Protein AF-A0A357EL10-F1 (afdb_monomer_lite)

Structure (mmCIF, N/CA/C/O backbone):
data_AF-A0A357EL10-F1
#
_entry.id   AF-A0A357EL10-F1
#
loop_
_atom_site.group_PDB
_atom_site.id
_atom_site.type_symbol
_atom_site.label_atom_id
_atom_site.label_alt_id
_atom_site.label_comp_id
_atom_site.label_asym_id
_atom_site.label_entity_id
_atom_site.label_seq_id
_atom_site.pdbx_PDB_ins_code
_atom_site.Cartn_x
_atom_site.Cartn_y
_atom_site.Cartn_z
_atom_site.occupancy
_atom_site.B_iso_or_equiv
_atom_site.auth_seq_id
_atom_site.auth_comp_id
_atom_site.auth_asym_id
_atom_site.auth_atom_id
_atom_site.pdbx_PDB_model_num
ATOM 1 N N . MET A 1 1 ? -11.894 1.913 0.538 1.00 64.88 1 MET A N 1
ATOM 2 C CA . MET A 1 1 ? -12.245 2.381 1.894 1.00 64.88 1 MET A CA 1
ATOM 3 C C . MET A 1 1 ? -12.791 1.191 2.653 1.00 64.88 1 MET A C 1
ATOM 5 O O . MET A 1 1 ? -13.574 0.453 2.069 1.00 64.88 1 MET A O 1
ATOM 9 N N . ASP A 1 2 ? -12.365 0.999 3.897 1.00 75.81 2 ASP A N 1
ATOM 10 C CA . ASP A 1 2 ? -12.980 0.041 4.817 1.00 75.81 2 ASP A CA 1
ATOM 11 C C . ASP A 1 2 ? -13.237 0.723 6.162 1.00 75.81 2 ASP A C 1
ATOM 13 O O . ASP A 1 2 ? -12.307 1.234 6.793 1.00 75.81 2 ASP A O 1
ATOM 17 N N . GLY A 1 3 ? -14.508 0.786 6.564 1.00 86.25 3 GLY A N 1
ATOM 18 C CA . GLY A 1 3 ? -14.947 1.546 7.734 1.00 86.25 3 GLY A CA 1
ATOM 19 C C . GLY A 1 3 ? -14.424 2.986 7.711 1.00 86.25 3 GLY A C 1
ATOM 20 O O . GLY A 1 3 ? -14.663 3.726 6.763 1.00 86.25 3 GLY A O 1
ATOM 21 N N . ASP A 1 4 ? -13.667 3.364 8.739 1.00 92.00 4 ASP A N 1
ATOM 22 C CA . ASP A 1 4 ? -13.076 4.696 8.904 1.00 92.00 4 ASP A CA 1
ATOM 23 C C . ASP A 1 4 ? -11.660 4.821 8.308 1.00 92.00 4 ASP A C 1
ATOM 25 O O . ASP A 1 4 ? -10.893 5.681 8.727 1.00 92.00 4 ASP A O 1
ATOM 29 N N . THR A 1 5 ? -11.257 3.957 7.369 1.00 93.25 5 THR A N 1
ATOM 30 C CA . THR A 1 5 ? -9.941 4.033 6.703 1.00 93.25 5 THR A CA 1
ATOM 31 C C . THR A 1 5 ? -10.080 4.125 5.184 1.00 93.25 5 THR A C 1
ATOM 33 O O . THR A 1 5 ? -10.790 3.333 4.558 1.00 93.25 5 THR A O 1
ATOM 36 N N . ILE A 1 6 ? -9.349 5.051 4.564 1.00 94.88 6 ILE A N 1
ATOM 37 C CA . ILE A 1 6 ? -9.218 5.160 3.107 1.00 94.88 6 ILE A CA 1
ATOM 38 C C . ILE A 1 6 ? -7.741 5.143 2.711 1.00 94.88 6 ILE A C 1
ATOM 40 O O . ILE A 1 6 ? -6.893 5.652 3.435 1.00 94.88 6 ILE A O 1
ATOM 44 N N . ALA A 1 7 ? -7.451 4.531 1.567 1.00 96.38 7 ALA A N 1
ATOM 45 C CA . ALA A 1 7 ? -6.151 4.571 0.918 1.00 96.38 7 ALA A CA 1
ATOM 46 C C . ALA A 1 7 ? -6.337 5.231 -0.451 1.00 96.38 7 ALA A C 1
ATOM 48 O O . ALA A 1 7 ? -7.278 4.880 -1.167 1.00 96.38 7 ALA A O 1
ATOM 49 N N . ILE A 1 8 ? -5.479 6.190 -0.777 1.00 96.62 8 ILE A N 1
ATOM 50 C CA . ILE A 1 8 ? -5.514 6.965 -2.019 1.00 96.62 8 ILE A CA 1
ATOM 51 C C . ILE A 1 8 ? -4.171 6.786 -2.714 1.00 96.62 8 ILE A C 1
ATOM 53 O O . ILE A 1 8 ? -3.129 6.970 -2.089 1.00 96.62 8 ILE A O 1
ATOM 57 N N . GLY A 1 9 ? -4.208 6.403 -3.987 1.00 94.19 9 GLY A N 1
ATOM 58 C CA . GLY A 1 9 ? -3.021 6.263 -4.819 1.00 94.19 9 GLY A CA 1
ATOM 59 C C . GLY A 1 9 ? -2.619 7.613 -5.395 1.00 94.19 9 GLY A C 1
ATOM 60 O O . GLY A 1 9 ? -3.476 8.395 -5.800 1.00 94.19 9 GLY A O 1
ATOM 61 N N . ALA A 1 10 ? -1.321 7.870 -5.420 1.00 93.50 10 ALA A N 1
ATOM 62 C CA . ALA A 1 10 ? -0.701 9.010 -6.071 1.00 93.50 10 ALA A CA 1
ATOM 63 C C . ALA A 1 10 ? 0.429 8.463 -6.941 1.00 93.50 10 ALA A C 1
ATOM 65 O O . ALA A 1 10 ? 1.585 8.455 -6.538 1.00 93.50 10 ALA A O 1
ATOM 66 N N . GLU A 1 11 ? 0.075 7.896 -8.090 1.00 89.56 11 GLU A N 1
ATOM 67 C CA . GLU A 1 11 ? 1.008 7.175 -8.966 1.00 89.56 11 GLU A CA 1
ATOM 68 C C . GLU A 1 11 ? 2.125 8.061 -9.544 1.00 89.56 11 GLU A C 1
ATOM 70 O O . GLU A 1 11 ? 3.233 7.575 -9.762 1.00 89.56 11 GLU A O 1
ATOM 75 N N . ASP A 1 12 ? 1.866 9.364 -9.664 1.00 88.56 12 ASP A N 1
ATOM 76 C CA . ASP A 1 12 ? 2.826 10.392 -10.084 1.00 88.56 12 ASP A CA 1
ATOM 77 C C . ASP A 1 12 ? 3.490 11.121 -8.905 1.00 88.56 12 ASP A C 1
ATOM 79 O O . ASP A 1 12 ? 3.907 12.269 -9.010 1.00 88.56 12 ASP A O 1
ATOM 83 N N . GLU A 1 13 ? 3.554 10.486 -7.734 1.00 90.81 13 GLU A N 1
ATOM 84 C CA . GLU A 1 13 ? 4.303 11.040 -6.608 1.00 90.81 13 GLU A CA 1
ATOM 85 C C . GLU A 1 13 ? 5.821 10.911 -6.850 1.00 90.81 13 GLU A C 1
ATOM 87 O O . GLU A 1 13 ? 6.329 9.835 -7.187 1.00 90.81 13 GLU A O 1
ATOM 92 N N . ASP A 1 14 ? 6.542 12.021 -6.653 1.00 89.19 14 ASP A N 1
ATOM 93 C CA . ASP A 1 14 ? 7.918 12.211 -7.136 1.00 89.19 14 ASP A CA 1
ATOM 94 C C . ASP A 1 14 ? 9.007 12.137 -6.047 1.00 89.19 14 ASP A C 1
ATOM 96 O O . ASP A 1 14 ? 10.194 12.397 -6.303 1.00 89.19 14 ASP A O 1
ATOM 100 N N . SER A 1 15 ? 8.648 11.831 -4.800 1.00 87.81 15 SER A N 1
ATOM 101 C CA . SER A 1 15 ? 9.605 11.697 -3.709 1.00 87.81 15 SER A CA 1
ATOM 102 C C . SER A 1 15 ? 10.490 10.473 -3.903 1.00 87.81 15 SER A C 1
ATOM 104 O O . SER A 1 15 ? 10.051 9.342 -4.149 1.00 87.81 15 SER A O 1
ATOM 106 N N . ALA A 1 16 ? 11.790 10.683 -3.694 1.00 86.19 16 ALA A N 1
ATOM 107 C CA . ALA A 1 16 ? 12.773 9.612 -3.695 1.00 86.19 16 ALA A CA 1
ATOM 108 C C . ALA A 1 16 ? 12.734 8.732 -2.432 1.00 86.19 16 ALA A C 1
ATOM 110 O O . ALA A 1 16 ? 13.500 7.764 -2.365 1.00 86.19 16 ALA A O 1
ATOM 111 N N . SER A 1 17 ? 11.888 9.041 -1.440 1.00 89.75 17 SER A N 1
ATOM 112 C CA . SER A 1 17 ? 11.788 8.237 -0.221 1.00 89.75 17 SER A CA 1
ATOM 113 C C . SER A 1 17 ? 11.345 6.796 -0.519 1.00 89.75 17 SER A C 1
ATOM 115 O O . SER A 1 17 ? 10.887 6.458 -1.611 1.00 89.75 17 SER A O 1
ATOM 117 N N . THR A 1 18 ? 11.552 5.901 0.441 1.00 89.44 18 THR A N 1
ATOM 118 C CA . THR A 1 18 ? 11.106 4.503 0.374 1.00 89.44 18 THR A CA 1
ATOM 119 C C . THR A 1 18 ? 10.528 4.111 1.725 1.00 89.44 18 THR A C 1
ATOM 121 O O . THR A 1 18 ? 10.805 4.761 2.736 1.00 89.44 18 THR A O 1
ATOM 124 N N . GLY A 1 19 ? 9.726 3.050 1.748 1.00 90.25 19 GLY A N 1
ATOM 125 C CA . GLY A 1 19 ? 9.081 2.593 2.974 1.00 90.25 19 GLY A CA 1
ATOM 126 C C . GLY A 1 19 ? 7.945 3.511 3.427 1.00 90.25 19 GLY A C 1
ATOM 127 O O . GLY A 1 19 ? 7.228 4.084 2.612 1.00 90.25 19 GLY A O 1
ATOM 128 N N . ILE A 1 20 ? 7.730 3.590 4.738 1.00 93.88 20 ILE A N 1
ATOM 129 C CA . ILE A 1 20 ? 6.525 4.180 5.333 1.00 93.88 20 ILE A CA 1
ATOM 130 C C . ILE A 1 20 ? 6.912 5.422 6.133 1.00 93.88 20 ILE A C 1
ATOM 132 O O . ILE A 1 20 ? 7.876 5.387 6.894 1.00 93.88 20 ILE A O 1
ATOM 136 N N . ASN A 1 21 ? 6.143 6.499 5.970 1.00 94.94 21 ASN A N 1
ATOM 137 C CA . ASN A 1 21 ? 6.324 7.800 6.618 1.00 94.94 21 ASN A CA 1
ATOM 138 C C . ASN A 1 21 ? 7.703 8.429 6.354 1.00 94.94 21 ASN A C 1
ATOM 140 O O . ASN A 1 21 ? 8.280 9.087 7.218 1.00 94.94 21 ASN A O 1
ATOM 144 N N . GLY A 1 22 ? 8.239 8.203 5.151 1.00 90.69 22 GLY A N 1
ATOM 145 C CA . GLY A 1 22 ? 9.400 8.929 4.645 1.00 90.69 22 GLY A CA 1
ATOM 146 C C . GLY A 1 22 ? 9.059 10.371 4.255 1.00 90.69 22 GLY A C 1
ATOM 147 O O . GLY A 1 22 ? 7.914 10.801 4.349 1.00 90.69 22 GLY A O 1
ATOM 148 N N . SER A 1 23 ? 10.062 11.114 3.780 1.00 90.75 23 SER A N 1
ATOM 149 C CA . SER A 1 23 ? 9.848 12.468 3.254 1.00 90.75 23 SER A CA 1
ATOM 150 C C . SER A 1 23 ? 8.867 12.455 2.076 1.00 90.75 23 SER A C 1
ATOM 152 O O . SER A 1 23 ? 9.042 11.673 1.138 1.00 90.75 23 SER A O 1
ATOM 154 N N . GLU A 1 24 ? 7.884 13.348 2.109 1.00 91.56 24 GLU A N 1
ATOM 155 C CA . GLU A 1 24 ? 6.886 13.579 1.049 1.00 91.56 24 GLU A CA 1
ATOM 156 C C . GLU A 1 24 ? 7.285 14.740 0.123 1.00 91.56 24 GLU A C 1
ATOM 158 O O . GLU A 1 24 ? 6.520 15.179 -0.728 1.00 91.56 24 GLU A O 1
ATOM 163 N N . ILE A 1 25 ? 8.492 15.282 0.306 1.00 85.25 25 ILE A N 1
ATOM 164 C CA . ILE A 1 25 ? 9.014 16.341 -0.553 1.00 85.25 25 ILE A CA 1
ATOM 165 C C . ILE A 1 25 ? 9.413 15.713 -1.888 1.00 85.25 25 ILE A C 1
ATOM 167 O O . ILE A 1 25 ? 10.255 14.813 -1.919 1.00 85.25 25 ILE A O 1
ATOM 171 N N . GLY A 1 26 ? 8.848 16.221 -2.985 1.00 75.25 26 GLY A N 1
ATOM 172 C CA . GLY A 1 26 ? 9.249 15.846 -4.337 1.00 75.25 26 GLY A CA 1
ATOM 173 C C . GLY A 1 26 ? 10.716 16.200 -4.570 1.00 75.25 26 GLY A C 1
ATOM 174 O O . GLY A 1 26 ? 11.083 17.372 -4.621 1.00 75.25 26 GLY A O 1
ATOM 175 N N . THR A 1 27 ? 11.570 15.185 -4.680 1.00 73.62 27 THR A N 1
ATOM 176 C CA . THR A 1 27 ? 13.021 15.348 -4.876 1.00 73.62 27 THR A CA 1
ATOM 177 C C . THR A 1 27 ? 13.474 14.969 -6.286 1.00 73.62 27 THR A C 1
ATOM 179 O O . THR A 1 27 ? 14.668 14.807 -6.526 1.00 73.62 27 THR A O 1
ATOM 182 N N . GLY A 1 28 ? 12.534 14.876 -7.234 1.00 66.56 28 GLY A N 1
ATOM 183 C CA . GLY A 1 28 ? 12.829 14.698 -8.657 1.00 66.56 28 GLY A CA 1
ATOM 184 C C . GLY A 1 28 ? 13.016 13.244 -9.083 1.00 66.56 28 GLY A C 1
ATOM 185 O O . GLY A 1 28 ? 13.799 12.974 -9.992 1.00 66.56 28 GLY A O 1
ATOM 186 N N . ALA A 1 29 ? 12.324 12.303 -8.437 1.00 69.69 29 ALA A N 1
ATOM 187 C CA . ALA A 1 29 ? 12.252 10.917 -8.881 1.00 69.69 29 ALA A CA 1
ATOM 188 C C . ALA A 1 29 ? 10.869 10.660 -9.509 1.00 69.69 29 ALA A C 1
ATOM 190 O O . ALA A 1 29 ? 9.985 10.175 -8.805 1.00 69.69 29 ALA A O 1
ATOM 191 N N . PRO A 1 30 ? 10.675 11.014 -10.795 1.00 74.56 30 PRO A N 1
ATOM 192 C CA . PRO A 1 30 ? 9.353 11.091 -11.404 1.00 74.56 30 PRO A CA 1
ATOM 193 C C . PRO A 1 30 ? 8.612 9.755 -11.369 1.00 74.56 30 PRO A C 1
ATOM 195 O O . PRO A 1 30 ? 9.223 8.703 -11.589 1.00 74.56 30 PRO A O 1
ATOM 198 N N . SER A 1 31 ? 7.305 9.821 -11.108 1.00 76.81 31 SER A N 1
ATOM 199 C CA . SER A 1 31 ? 6.380 8.676 -11.154 1.00 76.81 31 SER A CA 1
ATOM 200 C C . SER A 1 31 ? 6.819 7.498 -10.279 1.00 76.81 31 SER A C 1
ATOM 202 O O . SER A 1 31 ? 6.669 6.323 -10.630 1.00 76.81 31 SER A O 1
ATOM 204 N N . ARG A 1 32 ? 7.388 7.810 -9.109 1.00 86.25 32 ARG A N 1
ATOM 205 C CA . ARG A 1 32 ? 7.763 6.820 -8.092 1.00 86.25 32 ARG A CA 1
ATOM 206 C C . ARG A 1 32 ? 6.612 6.364 -7.218 1.00 86.25 32 ARG A C 1
ATOM 208 O O . ARG A 1 32 ? 6.832 5.478 -6.388 1.00 86.25 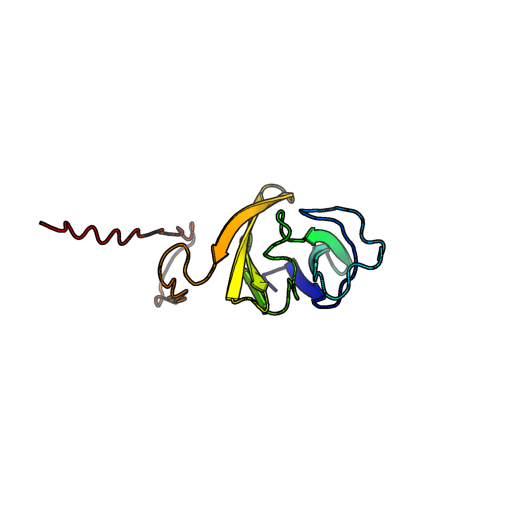32 ARG A O 1
ATOM 215 N N . GLY A 1 33 ? 5.454 6.990 -7.364 1.00 90.81 33 GLY A N 1
ATOM 216 C CA . GLY A 1 33 ? 4.199 6.560 -6.792 1.00 90.81 33 GLY A CA 1
ATOM 217 C C . GLY A 1 33 ? 4.146 6.539 -5.264 1.00 90.81 33 GLY A C 1
ATOM 218 O O . GLY A 1 33 ? 5.109 6.241 -4.555 1.00 90.81 33 GLY A O 1
ATOM 219 N N . ALA A 1 34 ? 2.983 6.809 -4.705 1.00 94.00 34 ALA A N 1
ATOM 220 C CA . ALA A 1 34 ? 2.754 6.668 -3.280 1.00 94.00 34 ALA A CA 1
ATOM 221 C C . ALA A 1 34 ? 1.319 6.263 -2.988 1.00 94.00 34 ALA A C 1
ATOM 223 O O . ALA A 1 34 ? 0.424 6.345 -3.830 1.00 94.00 34 ALA A O 1
ATOM 224 N N . VAL A 1 35 ? 1.097 5.837 -1.750 1.00 96.00 35 VAL A N 1
ATOM 225 C CA . VAL A 1 35 ? -0.237 5.653 -1.199 1.00 96.00 35 VAL A CA 1
ATOM 226 C C . VAL A 1 35 ? -0.362 6.437 0.089 1.00 96.00 35 VAL A C 1
ATOM 228 O O . VAL A 1 35 ? 0.400 6.242 1.033 1.00 96.00 35 VAL A O 1
ATOM 231 N N . TYR A 1 36 ? -1.375 7.285 0.148 1.00 96.38 36 TYR A N 1
ATOM 232 C CA . TYR A 1 36 ? -1.742 8.015 1.348 1.00 96.38 36 TYR A CA 1
ATOM 233 C C . TYR A 1 36 ? -2.868 7.272 2.051 1.00 96.38 36 TYR A C 1
ATOM 235 O O . TYR A 1 36 ? -3.913 6.997 1.458 1.00 96.38 36 TYR A O 1
ATOM 243 N N . VAL A 1 37 ? -2.667 6.937 3.320 1.00 96.19 37 VAL A N 1
ATOM 244 C CA . VAL A 1 3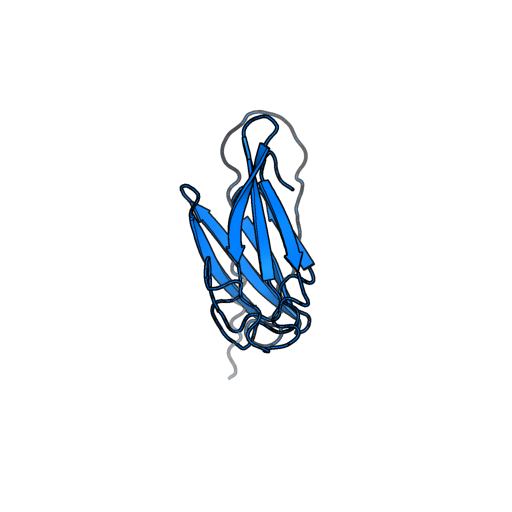7 ? -3.685 6.310 4.161 1.00 96.19 37 VAL A CA 1
ATOM 245 C C . VAL A 1 37 ? -4.240 7.356 5.108 1.00 96.19 37 VAL A C 1
ATOM 247 O O . VAL A 1 37 ? -3.487 7.957 5.870 1.00 96.19 37 VAL A O 1
ATOM 250 N N . PHE A 1 38 ? -5.558 7.530 5.108 1.00 95.31 38 PHE A N 1
ATOM 251 C CA . PHE A 1 38 ? -6.264 8.411 6.031 1.00 95.31 38 PHE A CA 1
ATOM 252 C C . PHE A 1 38 ? -7.189 7.608 6.937 1.00 95.31 38 PHE A C 1
ATOM 254 O O . PHE A 1 38 ? -7.804 6.624 6.514 1.00 95.31 38 PHE A O 1
ATOM 261 N N . THR A 1 39 ? -7.322 8.069 8.176 1.00 94.00 39 THR A N 1
ATOM 262 C CA . THR A 1 39 ? -8.297 7.560 9.142 1.00 94.00 39 THR A CA 1
ATOM 263 C C . THR A 1 39 ? -9.267 8.650 9.555 1.00 94.00 39 THR A C 1
ATOM 265 O O . THR A 1 39 ? -8.879 9.811 9.682 1.00 94.00 39 THR A O 1
ATOM 268 N N . ARG A 1 40 ? -10.526 8.277 9.782 1.00 94.62 40 ARG A N 1
ATOM 269 C CA . ARG A 1 40 ? -11.570 9.192 10.231 1.00 94.62 40 ARG A CA 1
ATOM 270 C C . ARG A 1 40 ? -11.788 9.083 11.737 1.00 94.62 40 ARG A C 1
ATOM 272 O O . ARG A 1 40 ? -11.930 7.987 12.268 1.00 94.62 40 ARG A O 1
ATOM 279 N N . SER A 1 41 ? -11.878 10.229 12.405 1.00 94.00 41 SER A N 1
ATOM 280 C CA . SER A 1 41 ? -12.380 10.352 13.776 1.00 94.00 41 SER A CA 1
ATOM 281 C C . SER A 1 41 ? -13.510 11.378 13.794 1.00 94.00 41 SER A C 1
ATOM 283 O O . SER A 1 41 ? -13.303 12.556 13.493 1.00 94.00 41 SER A O 1
ATOM 285 N N . GLY A 1 42 ? -14.735 10.921 14.069 1.00 93.25 42 GLY A N 1
ATOM 286 C CA . GLY A 1 42 ? -15.940 11.733 13.897 1.00 93.25 42 GLY A CA 1
ATOM 287 C C . GLY A 1 42 ? -16.110 12.177 12.441 1.00 93.25 42 GLY A C 1
ATOM 288 O O . GLY A 1 42 ? -16.275 11.345 11.551 1.00 93.25 42 GLY A O 1
ATOM 289 N N . ASN A 1 43 ? -16.038 13.488 12.200 1.00 93.12 43 ASN A N 1
ATOM 290 C CA . ASN A 1 43 ? -16.150 14.085 10.863 1.00 93.12 43 ASN A CA 1
ATOM 291 C C . ASN A 1 43 ? -14.797 14.499 10.261 1.00 93.12 43 ASN A C 1
ATOM 293 O O . ASN A 1 43 ? -14.765 15.063 9.169 1.00 93.12 43 ASN A O 1
ATOM 297 N N . THR A 1 44 ? -13.687 14.223 10.949 1.00 95.44 44 THR A N 1
ATOM 298 C CA . THR A 1 44 ? -12.353 14.666 10.537 1.00 95.44 44 THR A CA 1
ATOM 299 C C . THR A 1 44 ? -11.558 13.500 9.974 1.00 95.44 44 THR A C 1
ATOM 301 O O . THR A 1 44 ? -11.403 12.476 10.639 1.00 95.44 44 THR A O 1
ATOM 304 N N . TRP A 1 45 ? -11.024 13.671 8.766 1.00 96.00 45 TRP A N 1
ATOM 305 C CA . TRP A 1 45 ? -10.017 12.783 8.192 1.00 96.00 45 TRP A CA 1
ATOM 306 C C . TRP A 1 45 ? -8.623 13.314 8.509 1.00 96.00 45 TRP A C 1
ATOM 308 O O . TRP A 1 45 ? -8.343 14.490 8.290 1.00 96.00 45 TRP A O 1
ATOM 318 N N . SER A 1 46 ? -7.746 12.446 9.000 1.00 96.44 46 SER A N 1
ATOM 319 C CA . SER A 1 46 ? -6.330 12.744 9.202 1.00 96.44 46 SER A CA 1
ATOM 320 C C . SER A 1 46 ? -5.471 11.709 8.490 1.00 96.44 46 SER A C 1
ATOM 322 O O . SER A 1 46 ? -5.821 10.527 8.434 1.00 96.44 46 SER A O 1
ATOM 324 N N . GLN A 1 47 ? -4.349 12.153 7.921 1.00 96.31 47 GLN A N 1
ATOM 325 C CA . GLN A 1 47 ? -3.373 11.248 7.329 1.00 96.31 47 GLN A CA 1
ATOM 326 C C . GLN A 1 47 ? -2.773 10.385 8.439 1.00 96.31 47 GLN A C 1
ATOM 328 O O . GLN A 1 47 ? -2.193 10.887 9.398 1.00 96.31 47 GLN A O 1
ATOM 333 N N . GLN A 1 48 ? -2.953 9.077 8.312 1.00 95.25 48 GLN A N 1
ATOM 334 C CA . GLN A 1 48 ? -2.373 8.078 9.197 1.00 95.25 48 GLN A CA 1
ATOM 335 C C . GLN A 1 48 ? -0.989 7.654 8.711 1.00 95.25 48 GLN A C 1
ATOM 337 O O . GLN A 1 48 ? -0.104 7.415 9.530 1.00 95.25 48 GLN A O 1
ATOM 342 N N . ALA A 1 49 ? -0.821 7.493 7.397 1.00 96.38 49 ALA A N 1
ATOM 343 C CA . ALA A 1 49 ? 0.442 7.043 6.838 1.00 96.38 49 ALA A CA 1
ATOM 344 C C . ALA A 1 49 ? 0.665 7.527 5.411 1.00 96.38 49 ALA A C 1
ATOM 346 O O . ALA A 1 49 ? -0.273 7.671 4.627 1.00 96.38 49 ALA A O 1
ATOM 347 N N . TYR A 1 50 ? 1.939 7.692 5.089 1.00 96.00 50 TYR A N 1
ATOM 348 C CA . TYR A 1 50 ? 2.458 7.807 3.739 1.00 96.00 50 TYR A CA 1
ATOM 349 C C . TYR A 1 50 ? 3.208 6.519 3.402 1.00 96.00 50 TYR A C 1
ATOM 351 O O . TYR A 1 50 ? 4.105 6.112 4.137 1.00 96.00 50 TYR A O 1
ATOM 359 N N . VAL A 1 51 ? 2.812 5.827 2.342 1.00 94.88 51 VAL A N 1
ATOM 360 C CA . VAL A 1 51 ? 3.276 4.472 2.042 1.00 94.88 51 VAL A CA 1
ATOM 361 C C . VAL A 1 51 ? 3.932 4.446 0.670 1.00 94.88 51 VA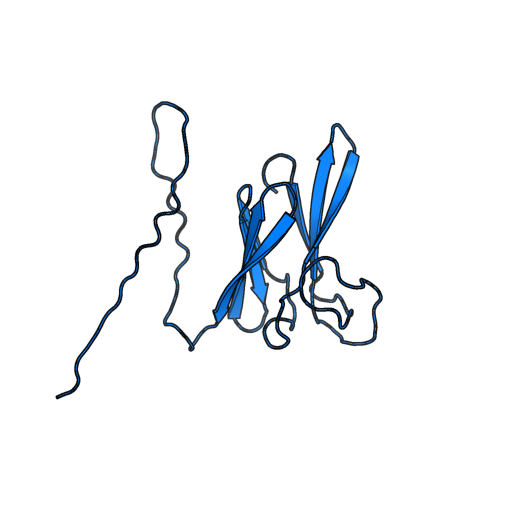L A C 1
ATOM 363 O O . VAL A 1 51 ? 3.299 4.749 -0.337 1.00 94.88 51 VAL A O 1
ATOM 366 N N . LYS A 1 52 ? 5.187 4.001 0.630 1.00 91.88 52 LYS A N 1
ATOM 367 C CA . LYS A 1 52 ? 5.912 3.610 -0.581 1.00 91.88 52 LYS A CA 1
ATOM 368 C C . LYS A 1 52 ? 6.438 2.187 -0.426 1.00 91.88 52 LYS A C 1
ATOM 370 O O . LYS A 1 52 ? 6.574 1.663 0.685 1.00 91.88 52 LYS A O 1
ATOM 375 N N . ALA A 1 53 ? 6.787 1.552 -1.540 1.00 87.38 53 ALA A N 1
ATOM 376 C CA . ALA A 1 53 ? 7.541 0.305 -1.495 1.00 87.38 53 ALA A CA 1
ATOM 377 C C . ALA A 1 53 ? 8.885 0.505 -0.763 1.00 87.38 53 ALA A C 1
ATOM 379 O O . ALA A 1 53 ? 9.558 1.525 -0.924 1.00 87.38 53 ALA A O 1
ATOM 380 N N . SER A 1 54 ? 9.294 -0.475 0.048 1.00 84.88 54 SER A N 1
ATOM 381 C CA . SER A 1 54 ? 10.597 -0.456 0.736 1.00 84.88 54 SER A CA 1
ATOM 382 C C . SER A 1 54 ? 11.786 -0.668 -0.204 1.00 84.88 54 SER A C 1
ATOM 384 O O . SER A 1 54 ? 12.917 -0.367 0.168 1.00 84.88 54 SER A O 1
ATOM 386 N N . ASN A 1 55 ? 11.558 -1.164 -1.424 1.00 74.88 55 ASN A N 1
ATOM 387 C CA . ASN A 1 55 ? 12.603 -1.375 -2.414 1.00 74.88 55 ASN A CA 1
ATOM 388 C C . ASN A 1 55 ? 12.319 -0.652 -3.736 1.00 74.88 55 ASN A C 1
ATOM 390 O O . ASN A 1 55 ? 11.186 -0.509 -4.192 1.00 74.88 55 ASN A O 1
ATOM 394 N N . SER A 1 56 ? 13.399 -0.227 -4.386 1.00 62.91 56 SER A N 1
ATOM 395 C CA . SER A 1 56 ? 13.387 0.628 -5.576 1.00 62.91 56 SER A CA 1
ATOM 396 C C . SER A 1 56 ? 12.911 -0.042 -6.861 1.00 62.91 56 SER A C 1
ATOM 398 O O . SER A 1 56 ? 12.912 0.605 -7.895 1.00 62.91 56 SER A O 1
ATOM 400 N N . ALA A 1 57 ? 12.552 -1.323 -6.836 1.00 62.06 57 ALA A N 1
ATOM 401 C CA . ALA A 1 57 ? 12.082 -2.028 -8.028 1.00 62.06 57 ALA A CA 1
ATOM 402 C C . ALA A 1 57 ? 10.566 -2.297 -8.005 1.00 62.06 57 ALA A C 1
ATOM 404 O O . ALA A 1 57 ? 10.063 -3.033 -8.842 1.00 62.06 57 ALA A O 1
ATOM 405 N N . ALA A 1 58 ? 9.849 -1.721 -7.035 1.00 61.00 58 ALA A N 1
ATOM 406 C CA . ALA A 1 58 ? 8.387 -1.670 -6.987 1.00 61.00 58 ALA A CA 1
ATOM 407 C C . ALA A 1 58 ? 7.885 -0.227 -6.773 1.00 61.00 58 ALA A C 1
ATOM 409 O O . ALA A 1 58 ? 6.852 -0.015 -6.150 1.00 61.00 58 ALA A O 1
ATOM 410 N N . ASN A 1 59 ? 8.660 0.763 -7.218 1.00 69.69 59 ASN A N 1
ATOM 411 C CA . ASN A 1 59 ? 8.327 2.182 -7.096 1.00 69.69 59 ASN A CA 1
ATOM 412 C C . ASN A 1 59 ? 7.710 2.760 -8.379 1.00 69.69 59 ASN A C 1
ATOM 414 O O . ASN A 1 59 ? 6.931 3.685 -8.272 1.00 69.69 59 ASN A O 1
ATOM 418 N N . SER A 1 60 ? 7.979 2.233 -9.575 1.00 82.12 60 SER A N 1
ATOM 419 C CA . SER A 1 60 ? 7.336 2.766 -10.789 1.00 82.12 60 SER A CA 1
ATOM 420 C C . SER A 1 60 ? 5.807 2.691 -10.665 1.00 82.12 60 SER A C 1
ATOM 422 O O . SER A 1 60 ? 5.259 1.621 -10.381 1.00 82.12 60 SER A O 1
ATOM 424 N N . SER A 1 61 ? 5.148 3.851 -10.745 1.00 86.12 61 SER A N 1
ATOM 425 C CA . SER A 1 61 ? 3.696 4.035 -10.596 1.00 86.12 61 SER A CA 1
ATOM 426 C C . SER A 1 61 ? 3.080 3.269 -9.415 1.00 86.12 61 SER A C 1
ATOM 428 O O . SER A 1 61 ? 1.986 2.702 -9.504 1.00 86.12 61 SER A O 1
ATOM 430 N N . PHE A 1 62 ? 3.792 3.203 -8.287 1.00 91.19 62 PHE A N 1
ATOM 431 C CA . PHE A 1 62 ? 3.272 2.588 -7.069 1.00 91.19 62 PHE A CA 1
ATOM 432 C C . PHE A 1 62 ? 1.975 3.282 -6.634 1.00 91.19 62 PHE A C 1
ATOM 434 O O . PHE A 1 62 ? 1.926 4.500 -6.494 1.00 91.19 62 PHE A O 1
AT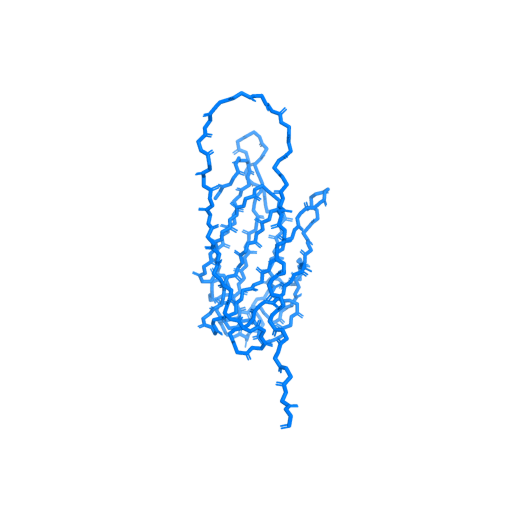OM 441 N N . GLY A 1 63 ? 0.916 2.507 -6.405 1.00 92.25 63 GLY A N 1
ATOM 442 C CA . GLY A 1 63 ? -0.396 3.073 -6.081 1.00 92.25 63 GLY A CA 1
ATOM 443 C C . GLY A 1 63 ? -1.374 3.145 -7.253 1.00 92.25 63 GLY A C 1
ATOM 444 O O . GLY A 1 63 ? -2.518 3.521 -7.014 1.00 92.25 63 GLY A O 1
ATOM 445 N N . VAL A 1 64 ? -0.984 2.704 -8.460 1.00 91.44 64 VAL A N 1
ATOM 446 C CA . VAL A 1 64 ? -1.869 2.617 -9.646 1.00 91.44 64 VAL A CA 1
ATOM 447 C C . VAL A 1 64 ? -3.109 1.744 -9.415 1.00 91.44 64 VAL A C 1
ATOM 449 O O . VAL A 1 64 ? -4.166 1.941 -10.009 1.00 91.44 64 VAL A O 1
ATOM 452 N N . SER A 1 65 ? -3.012 0.754 -8.523 1.00 91.44 65 SER A N 1
ATOM 453 C CA . SER A 1 65 ? -4.158 -0.047 -8.094 1.00 91.44 65 SER A CA 1
ATOM 454 C C . SER A 1 65 ? -4.096 -0.345 -6.604 1.00 91.44 65 SER A C 1
ATOM 456 O O . SER A 1 65 ? -3.023 -0.579 -6.043 1.00 91.44 65 SER A O 1
ATOM 458 N N . LEU A 1 66 ? -5.262 -0.332 -5.954 1.00 92.56 66 LEU A N 1
ATOM 459 C CA . LEU A 1 66 ? -5.388 -0.476 -4.508 1.00 92.56 66 LEU A CA 1
ATOM 460 C C . LEU A 1 66 ? -6.523 -1.419 -4.128 1.00 92.56 66 LEU A C 1
ATOM 462 O O . LEU A 1 66 ? -7.615 -1.370 -4.691 1.00 92.56 66 LEU A O 1
ATOM 466 N N . SER A 1 67 ? -6.283 -2.217 -3.091 1.00 94.00 67 SER A N 1
ATOM 467 C CA . SER A 1 67 ? -7.324 -2.941 -2.363 1.00 94.00 67 SER A CA 1
ATOM 468 C C . SER A 1 67 ? -7.069 -2.818 -0.869 1.00 94.00 67 SER A C 1
ATOM 470 O O . SER A 1 67 ? -5.972 -3.107 -0.403 1.00 94.00 67 SER A O 1
ATOM 472 N N . LEU A 1 68 ? -8.087 -2.425 -0.108 1.00 91.38 68 LEU A N 1
ATOM 473 C CA . LEU A 1 68 ? -8.005 -2.233 1.339 1.00 91.38 68 LEU A CA 1
ATOM 474 C C . LEU A 1 68 ? -9.094 -3.062 2.025 1.00 91.38 68 LEU A C 1
ATOM 476 O O . LEU A 1 68 ? -10.270 -2.888 1.714 1.00 91.38 68 LEU A O 1
ATOM 480 N N . ASP A 1 69 ? -8.695 -3.916 2.966 1.00 90.25 69 ASP A N 1
ATOM 481 C CA . ASP A 1 69 ? -9.580 -4.694 3.842 1.00 90.25 69 ASP A CA 1
ATOM 482 C C . ASP A 1 69 ? -9.066 -4.603 5.279 1.00 90.25 69 ASP A C 1
ATOM 484 O O . ASP A 1 69 ? -8.060 -5.212 5.635 1.00 90.25 69 ASP A O 1
ATOM 488 N N . SER A 1 70 ? -9.741 -3.805 6.101 1.00 87.50 70 SER A N 1
ATOM 489 C CA . SER A 1 70 ? -9.474 -3.519 7.514 1.00 87.50 70 SER A CA 1
ATOM 490 C C . SER A 1 70 ? -8.037 -3.119 7.820 1.00 87.50 70 SER A C 1
ATOM 492 O O . SER A 1 70 ? -7.720 -1.938 7.954 1.00 87.50 70 SER A O 1
ATOM 494 N N . ASN A 1 71 ? -7.164 -4.110 7.958 1.00 90.81 71 ASN A N 1
ATOM 495 C CA . ASN A 1 71 ? -5.763 -3.944 8.305 1.00 90.81 71 ASN A CA 1
ATOM 496 C C . ASN A 1 71 ? -4.829 -4.422 7.200 1.00 90.81 71 ASN A C 1
ATOM 498 O O . ASN A 1 71 ? -3.636 -4.484 7.440 1.00 90.81 71 ASN A O 1
ATOM 502 N N . THR A 1 72 ? -5.330 -4.774 6.023 1.00 93.06 72 THR A N 1
ATOM 503 C CA . THR A 1 72 ? -4.519 -5.237 4.902 1.00 93.06 72 THR A CA 1
ATOM 504 C C . THR A 1 72 ? -4.721 -4.309 3.718 1.00 93.06 72 THR A C 1
ATOM 506 O O . THR A 1 72 ? -5.843 -4.103 3.261 1.00 93.06 72 THR A O 1
ATOM 509 N N . LEU A 1 73 ? -3.621 -3.761 3.219 1.00 93.75 73 LEU A N 1
ATOM 510 C CA . LEU A 1 73 ? -3.572 -2.924 2.031 1.00 93.75 73 LEU A CA 1
ATOM 511 C C . LEU A 1 73 ? -2.715 -3.637 0.984 1.00 93.75 73 LEU A C 1
ATOM 513 O O . LEU A 1 73 ? -1.537 -3.894 1.215 1.00 93.75 73 LEU A O 1
ATOM 517 N N . ALA A 1 74 ? -3.308 -3.959 -0.158 1.00 93.94 74 ALA A N 1
ATOM 518 C CA . ALA A 1 74 ? -2.589 -4.400 -1.341 1.00 93.94 74 ALA A CA 1
ATOM 519 C C . ALA A 1 74 ? -2.405 -3.209 -2.281 1.00 93.94 74 ALA A C 1
ATOM 521 O O . ALA A 1 74 ? -3.369 -2.493 -2.567 1.00 93.94 74 ALA A O 1
ATOM 522 N N . VAL A 1 75 ? -1.179 -3.016 -2.756 1.00 92.75 75 VAL A N 1
ATOM 523 C CA . VAL A 1 75 ? -0.809 -1.925 -3.658 1.00 92.75 75 VAL A CA 1
ATOM 524 C C . VAL A 1 75 ? -0.118 -2.491 -4.881 1.00 92.75 75 VAL A C 1
ATOM 526 O O . VAL A 1 75 ? 0.898 -3.174 -4.748 1.00 92.75 75 VAL A O 1
ATOM 529 N N . GLY A 1 76 ? -0.667 -2.215 -6.057 1.00 90.38 76 GLY A N 1
ATOM 530 C CA . GLY A 1 76 ? -0.061 -2.583 -7.326 1.00 90.38 76 GLY A CA 1
ATOM 531 C C . GLY A 1 76 ? 0.912 -1.532 -7.853 1.00 90.38 76 GLY A C 1
ATOM 532 O O . GLY A 1 76 ? 0.874 -0.362 -7.460 1.00 90.38 76 GLY A O 1
ATOM 533 N N . THR A 1 77 ? 1.752 -1.982 -8.775 1.00 87.31 77 THR A N 1
ATOM 534 C CA . THR A 1 77 ? 2.614 -1.165 -9.635 1.00 87.31 77 THR A CA 1
ATOM 535 C C . THR A 1 77 ? 2.277 -1.437 -11.101 1.00 87.31 77 THR A C 1
ATOM 537 O O . THR A 1 77 ? 1.657 -2.454 -11.426 1.00 87.31 77 THR A O 1
ATOM 540 N N . ASP A 1 78 ? 2.720 -0.560 -11.997 1.00 81.75 78 ASP A N 1
ATOM 541 C CA . ASP A 1 78 ? 2.652 -0.746 -13.458 1.00 81.75 78 ASP A CA 1
ATOM 542 C C . ASP A 1 78 ? 3.398 -2.006 -13.953 1.00 81.75 78 ASP A C 1
ATOM 544 O O . ASP A 1 78 ? 3.013 -2.663 -14.916 1.00 81.75 78 ASP A O 1
ATOM 548 N N . SER A 1 79 ? 4.447 -2.382 -13.231 1.00 75.69 79 SER A N 1
ATOM 549 C CA . SER A 1 79 ? 5.404 -3.459 -13.485 1.00 75.69 79 SER A CA 1
ATOM 550 C C . SER A 1 79 ? 4.914 -4.831 -13.005 1.00 75.69 79 SER A C 1
ATOM 552 O O . SER A 1 79 ? 5.719 -5.722 -12.727 1.00 75.69 79 SER A O 1
ATOM 554 N N . ALA A 1 80 ? 3.595 -4.995 -12.861 1.00 73.19 80 ALA A N 1
ATOM 555 C CA . ALA A 1 80 ? 2.935 -6.214 -12.387 1.00 73.19 80 ALA A CA 1
ATOM 556 C C . ALA A 1 80 ? 3.454 -6.720 -11.023 1.00 73.19 80 ALA A C 1
ATOM 558 O O . ALA A 1 80 ? 3.431 -7.920 -10.725 1.00 73.19 80 ALA A O 1
ATOM 559 N N . SER A 1 81 ? 3.929 -5.805 -10.172 1.00 84.12 81 SER A N 1
ATOM 560 C CA . SER A 1 81 ? 4.263 -6.116 -8.784 1.00 84.12 81 SER A CA 1
ATOM 561 C C . SER A 1 81 ? 3.107 -5.741 -7.858 1.00 84.12 81 SER A C 1
ATOM 563 O O . SER A 1 81 ? 2.321 -4.839 -8.137 1.00 84.12 81 SER A O 1
ATOM 565 N N . THR A 1 82 ? 2.975 -6.445 -6.737 1.00 87.81 82 THR A N 1
ATOM 566 C CA . THR A 1 82 ? 1.996 -6.135 -5.689 1.00 87.81 82 THR A CA 1
ATOM 567 C C . THR A 1 82 ? 2.668 -6.178 -4.328 1.00 87.81 82 THR A C 1
ATOM 569 O O . THR A 1 82 ? 3.212 -7.205 -3.925 1.00 87.81 82 THR A O 1
ATOM 572 N N . CYS A 1 83 ? 2.606 -5.079 -3.592 1.00 88.94 83 CYS A N 1
ATOM 573 C CA . CYS A 1 83 ? 3.040 -5.010 -2.204 1.00 88.94 83 CYS A CA 1
ATOM 574 C C . CYS A 1 83 ? 1.845 -5.240 -1.280 1.00 88.94 83 CYS A C 1
ATOM 576 O O . CYS A 1 83 ? 0.782 -4.656 -1.485 1.00 88.94 83 CYS A O 1
ATOM 578 N N . ILE A 1 84 ? 2.029 -6.061 -0.247 1.00 91.56 84 ILE A N 1
ATOM 579 C CA . ILE A 1 84 ? 1.045 -6.239 0.822 1.00 91.56 84 ILE A CA 1
ATOM 580 C C . ILE A 1 84 ? 1.561 -5.545 2.071 1.00 91.56 84 ILE A C 1
ATOM 582 O O . ILE A 1 84 ? 2.683 -5.798 2.513 1.00 91.56 84 ILE A O 1
ATOM 586 N N . PHE A 1 85 ? 0.718 -4.700 2.646 1.00 93.06 85 PHE A N 1
ATOM 587 C CA . PHE A 1 85 ? 0.957 -4.014 3.900 1.00 93.06 85 PHE A CA 1
ATOM 588 C C . PHE A 1 85 ? -0.071 -4.454 4.925 1.00 93.06 85 PHE A C 1
ATOM 590 O O . PHE A 1 85 ? -1.252 -4.602 4.599 1.00 93.06 85 PHE A O 1
ATOM 597 N N . THR A 1 86 ? 0.371 -4.614 6.167 1.00 94.25 86 THR A N 1
ATOM 598 C CA . THR A 1 86 ? -0.509 -4.884 7.299 1.00 94.25 86 THR A CA 1
ATOM 599 C C . THR A 1 86 ? -0.426 -3.809 8.368 1.00 94.25 86 THR A C 1
ATOM 601 O O . THR A 1 86 ? 0.628 -3.222 8.599 1.00 94.25 86 THR A O 1
ATOM 604 N N . ARG A 1 87 ? -1.572 -3.519 8.994 1.00 94.19 87 ARG A N 1
ATOM 605 C CA . ARG A 1 87 ? -1.728 -2.527 10.057 1.00 94.19 87 ARG A CA 1
ATOM 606 C C . ARG A 1 87 ? -1.923 -3.203 11.406 1.00 94.19 87 ARG A C 1
ATOM 608 O O . ARG A 1 87 ? -2.867 -3.970 11.590 1.00 94.19 87 ARG A O 1
ATOM 615 N N . SER A 1 88 ? -1.096 -2.841 12.380 1.00 92.88 88 SER A N 1
ATOM 616 C CA . SER A 1 88 ? -1.251 -3.245 13.779 1.00 92.88 88 SER A CA 1
ATOM 617 C C . SER A 1 88 ? -1.011 -2.051 14.695 1.00 92.88 88 SER A C 1
ATOM 619 O O . SER A 1 88 ? -0.014 -1.352 14.555 1.00 92.88 88 SER A O 1
ATOM 621 N N . GLY A 1 89 ? -1.950 -1.766 15.603 1.00 87.44 89 GLY A N 1
ATOM 622 C CA . GLY A 1 89 ? -1.830 -0.624 16.522 1.00 87.44 89 GLY A CA 1
ATOM 623 C C . GLY A 1 89 ? -1.677 0.737 15.825 1.00 87.44 89 GLY A C 1
ATOM 624 O O . GLY A 1 89 ? -1.039 1.629 16.367 1.00 87.44 89 GLY A O 1
ATOM 625 N N . GLY A 1 90 ? -2.211 0.887 14.606 1.00 85.81 90 GLY A N 1
ATOM 626 C CA . GLY A 1 90 ? -2.066 2.100 13.790 1.00 85.81 90 GLY A CA 1
ATOM 627 C C . GLY A 1 90 ? -0.771 2.185 12.974 1.00 85.81 90 GLY A C 1
ATOM 628 O O . GLY A 1 90 ? -0.656 3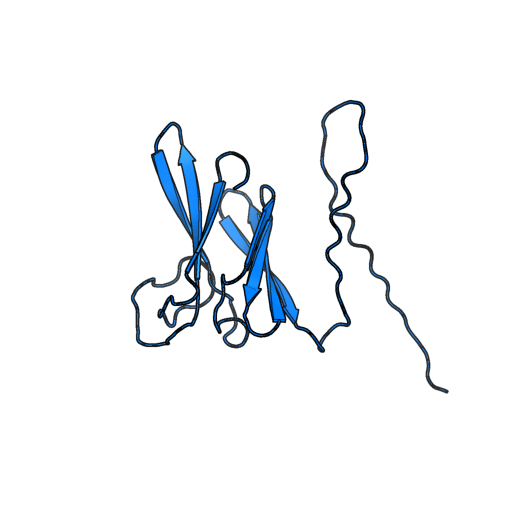.067 12.129 1.00 85.81 90 GLY A O 1
ATOM 629 N N . LEU A 1 91 ? 0.163 1.252 13.168 1.00 91.00 91 LEU A N 1
ATOM 630 C CA . LEU A 1 91 ? 1.407 1.170 12.411 1.00 91.00 91 LEU A CA 1
ATOM 631 C C . LEU A 1 91 ? 1.219 0.273 11.194 1.00 91.00 91 LEU A C 1
ATOM 633 O O . LEU A 1 91 ? 0.770 -0.865 11.329 1.00 91.00 91 LEU A O 1
ATOM 637 N N . TRP A 1 92 ? 1.577 0.784 10.020 1.00 94.56 92 TRP A N 1
ATOM 638 C CA . TRP A 1 92 ? 1.644 0.004 8.791 1.00 94.56 92 TRP A CA 1
ATOM 639 C C . TRP A 1 92 ? 3.036 -0.606 8.636 1.00 94.56 92 TRP A C 1
ATOM 641 O O . TRP A 1 92 ? 4.039 0.051 8.904 1.00 94.56 92 TRP A O 1
ATOM 651 N N . THR A 1 93 ? 3.099 -1.846 8.165 1.00 93.12 93 THR A N 1
ATOM 652 C CA . THR A 1 93 ? 4.345 -2.535 7.813 1.00 93.12 93 THR A CA 1
ATOM 653 C C . THR A 1 93 ? 4.191 -3.224 6.471 1.00 93.12 93 THR A C 1
ATOM 655 O O . THR A 1 93 ? 3.146 -3.817 6.208 1.00 93.12 93 THR A O 1
ATOM 658 N N . GLN A 1 94 ? 5.224 -3.190 5.629 1.00 91.06 94 GLN A N 1
ATOM 659 C CA . GLN A 1 94 ? 5.241 -4.012 4.423 1.00 91.06 94 GLN A CA 1
ATOM 660 C C . GLN A 1 94 ? 5.488 -5.470 4.819 1.00 91.06 94 GLN A C 1
ATOM 662 O O . GLN A 1 94 ? 6.548 -5.801 5.341 1.00 91.06 94 GLN A O 1
ATOM 667 N N . GLU A 1 95 ? 4.509 -6.334 4.573 1.00 86.44 95 GLU A N 1
ATOM 668 C CA . GLU A 1 95 ? 4.581 -7.761 4.892 1.00 86.44 95 GLU A CA 1
ATOM 669 C C . GLU A 1 95 ? 5.127 -8.575 3.718 1.00 86.44 95 GLU A C 1
ATOM 671 O O . GLU A 1 95 ? 5.867 -9.536 3.917 1.00 86.44 95 GLU A O 1
ATOM 676 N N . ALA A 1 96 ? 4.787 -8.190 2.485 1.00 81.31 96 ALA A N 1
ATOM 677 C CA . ALA A 1 96 ? 5.220 -8.919 1.301 1.00 81.31 96 ALA A CA 1
ATOM 678 C C . ALA A 1 96 ? 5.377 -8.029 0.063 1.00 81.31 96 ALA A C 1
ATOM 680 O O . ALA A 1 96 ? 4.797 -6.946 -0.049 1.00 81.31 96 ALA A O 1
ATOM 681 N N . LEU A 1 97 ? 6.151 -8.541 -0.892 1.00 81.12 97 LEU A N 1
ATOM 682 C CA . LEU A 1 97 ? 6.268 -8.053 -2.259 1.00 81.12 97 LEU A CA 1
ATOM 683 C C . LEU A 1 97 ? 6.127 -9.251 -3.200 1.00 81.12 97 LEU A C 1
ATOM 685 O O . LEU A 1 97 ? 6.905 -10.200 -3.127 1.00 81.12 97 LEU A O 1
ATOM 689 N N . TYR A 1 98 ? 5.164 -9.176 -4.104 1.00 77.25 98 TYR A N 1
ATOM 690 C CA . TYR A 1 98 ? 4.938 -10.150 -5.160 1.00 77.25 98 TYR A CA 1
ATOM 691 C C . TYR A 1 98 ? 5.335 -9.534 -6.495 1.00 77.25 98 TYR A C 1
ATOM 693 O O . TYR A 1 98 ? 5.012 -8.379 -6.751 1.00 77.25 98 TYR A O 1
ATOM 701 N N . ARG A 1 99 ? 6.028 -10.299 -7.342 1.00 70.31 99 ARG A N 1
ATOM 702 C CA . ARG A 1 99 ? 6.373 -9.912 -8.715 1.00 70.31 99 ARG A CA 1
ATOM 703 C C . ARG A 1 99 ? 6.016 -11.033 -9.669 1.00 70.31 99 ARG A C 1
ATOM 705 O O . ARG A 1 99 ? 6.270 -12.204 -9.359 1.00 70.31 99 ARG A O 1
ATOM 712 N N . GLU A 1 100 ? 5.477 -10.678 -10.827 1.00 60.00 100 GLU A N 1
ATOM 713 C CA . GLU A 1 100 ? 5.306 -11.627 -11.919 1.00 60.00 100 GLU A CA 1
ATOM 714 C C . GLU A 1 100 ? 6.672 -12.231 -12.312 1.00 60.00 100 GLU A C 1
ATOM 716 O O . GLU A 1 100 ? 7.687 -11.540 -12.385 1.00 60.00 100 GLU A O 1
ATOM 721 N N . GLY A 1 101 ? 6.729 -13.558 -12.463 1.00 59.94 101 GLY A N 1
ATOM 722 C CA . GLY A 1 101 ? 7.936 -14.283 -12.887 1.00 59.94 101 GLY A CA 1
ATOM 723 C C . GLY A 1 101 ? 8.919 -14.732 -11.793 1.00 59.94 101 GLY A C 1
ATOM 724 O O . GLY A 1 101 ? 9.741 -15.597 -12.074 1.00 59.94 101 GLY A O 1
ATOM 725 N N . GLN A 1 102 ? 8.831 -14.245 -10.548 1.00 55.25 102 GLN A N 1
ATOM 726 C CA . GLN A 1 102 ? 9.761 -14.666 -9.475 1.00 55.25 102 GLN A CA 1
ATOM 727 C C . GLN A 1 102 ? 9.197 -15.776 -8.560 1.00 55.25 102 GLN A C 1
ATOM 729 O O . GLN A 1 102 ? 9.980 -16.479 -7.927 1.00 55.25 102 GLN A O 1
ATOM 734 N N . TYR A 1 103 ? 7.869 -15.998 -8.518 1.00 46.97 103 TYR A N 1
ATOM 735 C CA . TYR A 1 103 ? 7.245 -16.965 -7.583 1.00 46.97 103 TYR A CA 1
ATOM 736 C C . TYR A 1 103 ? 6.012 -17.739 -8.105 1.00 46.97 103 TYR A C 1
ATOM 738 O O . TYR A 1 103 ? 5.257 -18.300 -7.309 1.00 46.97 103 TYR A O 1
ATOM 746 N N . GLY A 1 104 ? 5.801 -17.819 -9.423 1.00 44.47 104 GLY A N 1
ATOM 747 C CA . GLY A 1 104 ? 4.584 -18.406 -10.004 1.00 44.47 104 GLY A CA 1
ATOM 748 C C . GLY A 1 104 ? 3.363 -17.480 -9.887 1.00 44.47 104 GLY A C 1
ATOM 749 O O . GLY A 1 104 ? 3.337 -16.542 -9.094 1.00 44.47 104 GLY A O 1
ATOM 750 N N . THR A 1 105 ? 2.359 -17.699 -10.736 1.00 41.19 105 THR A N 1
ATOM 751 C CA . THR A 1 105 ? 1.163 -16.848 -10.845 1.00 41.19 105 THR A CA 1
ATOM 752 C C . THR A 1 105 ? 0.297 -16.926 -9.586 1.00 41.19 105 THR A C 1
ATOM 754 O O . THR A 1 105 ? -0.270 -17.982 -9.290 1.00 41.19 105 THR A O 1
ATOM 757 N N . TRP A 1 106 ? 0.135 -15.809 -8.876 1.00 44.59 106 TRP A N 1
ATOM 758 C CA . TRP A 1 106 ? -0.821 -15.682 -7.775 1.00 44.59 106 TRP A CA 1
ATOM 759 C C . TRP A 1 106 ? -2.140 -15.127 -8.303 1.00 44.59 106 TRP A C 1
ATOM 761 O O . TRP A 1 106 ? -2.192 -14.025 -8.840 1.00 44.59 106 TRP A O 1
ATOM 771 N N . ARG A 1 107 ? -3.227 -15.886 -8.139 1.00 38.66 107 ARG A N 1
ATOM 772 C CA . ARG A 1 107 ? -4.584 -15.404 -8.413 1.00 38.66 107 ARG A CA 1
ATOM 773 C C . ARG A 1 107 ? -5.229 -15.020 -7.085 1.00 38.66 107 ARG A C 1
ATOM 775 O O . ARG A 1 107 ? -5.576 -15.899 -6.297 1.00 38.66 107 ARG A O 1
ATOM 782 N N . PHE A 1 108 ? -5.393 -13.725 -6.831 1.00 41.62 108 PHE A N 1
ATOM 783 C CA . PHE A 1 108 ? -6.188 -13.245 -5.701 1.00 41.62 108 PHE A CA 1
ATOM 784 C C . PHE A 1 108 ? -7.673 -13.440 -6.039 1.00 41.62 108 PHE A C 1
ATOM 786 O O . PHE A 1 108 ? -8.256 -12.669 -6.795 1.00 41.62 108 PHE A O 1
ATOM 793 N N . ILE A 1 109 ? -8.280 -14.520 -5.538 1.00 35.12 109 ILE A N 1
ATOM 794 C CA . ILE A 1 109 ? -9.726 -14.751 -5.653 1.00 35.12 109 ILE A CA 1
ATOM 795 C C . ILE A 1 109 ? -10.357 -14.443 -4.296 1.00 35.12 109 ILE A C 1
ATOM 797 O O . ILE A 1 109 ? -10.177 -15.192 -3.335 1.00 35.12 109 ILE A O 1
ATOM 801 N N . TRP A 1 110 ? -11.129 -13.360 -4.225 1.00 34.50 110 TRP A N 1
ATOM 802 C CA . TRP A 1 110 ? -12.033 -13.115 -3.106 1.00 34.50 110 TRP A CA 1
ATOM 803 C C . TRP A 1 110 ? -13.146 -14.168 -3.131 1.00 34.50 110 TRP A C 1
ATOM 805 O O . TRP A 1 110 ? -13.942 -14.213 -4.065 1.00 34.50 110 TRP A O 1
ATOM 815 N N . HIS A 1 111 ? -13.234 -15.016 -2.106 1.00 34.38 111 HIS A N 1
ATOM 816 C CA . HIS A 1 111 ? -14.443 -15.804 -1.875 1.00 34.38 111 HIS A CA 1
ATOM 817 C C . HIS A 1 111 ? -15.330 -15.075 -0.864 1.00 34.38 111 HIS A C 1
ATOM 819 O O . HIS A 1 111 ? -15.044 -15.090 0.332 1.00 34.38 111 HIS A O 1
ATOM 825 N N . GLN A 1 112 ? -16.451 -14.511 -1.318 1.00 38.25 112 GLN A N 1
ATOM 826 C CA . GLN A 1 112 ? -17.612 -14.363 -0.442 1.00 38.25 112 GLN A CA 1
ATOM 827 C C . GLN A 1 112 ? -18.259 -15.748 -0.327 1.00 38.25 112 GLN A C 1
ATOM 829 O O . GLN A 1 112 ? -18.815 -16.258 -1.297 1.00 38.25 112 GLN A O 1
ATOM 834 N N . ARG A 1 113 ? -18.140 -16.411 0.827 1.00 36.50 113 ARG A N 1
ATOM 835 C CA . ARG A 1 113 ? -18.971 -17.588 1.120 1.00 36.50 113 ARG A CA 1
ATOM 836 C C . ARG A 1 113 ? -20.225 -17.123 1.854 1.00 36.50 113 ARG A C 1
ATOM 838 O O . ARG A 1 113 ? -20.119 -16.388 2.832 1.00 36.50 113 ARG A O 1
ATOM 845 N N . GLY A 1 114 ? -21.382 -17.536 1.334 1.00 34.84 114 GLY A N 1
ATOM 846 C CA . GLY A 1 114 ? -22.713 -17.212 1.847 1.00 34.84 114 GLY A CA 1
ATOM 847 C C . GLY A 1 114 ? -22.916 -17.551 3.331 1.00 34.84 114 GLY A C 1
ATOM 848 O O . GLY A 1 114 ? -22.326 -18.491 3.858 1.00 34.84 114 GLY A O 1
ATOM 849 N N . ALA A 1 115 ? -23.747 -16.728 3.973 1.00 30.86 115 ALA A N 1
ATOM 850 C CA . ALA A 1 115 ? -24.184 -16.725 5.380 1.00 30.86 115 ALA A CA 1
ATOM 851 C C . ALA A 1 115 ? -25.067 -17.964 5.747 1.00 30.86 115 ALA A C 1
ATOM 853 O O . ALA A 1 115 ? -25.507 -18.621 4.803 1.00 30.86 115 ALA A O 1
ATOM 854 N N . PRO A 1 116 ? -25.404 -18.291 7.034 1.00 46.03 116 PRO A N 1
ATOM 855 C CA . PRO A 1 116 ? -25.536 -17.360 8.167 1.00 46.03 116 PRO A CA 1
ATOM 856 C C . PRO A 1 116 ? -25.041 -17.798 9.576 1.00 46.03 116 PRO A C 1
ATOM 858 O O . PRO A 1 116 ? -25.037 -18.963 9.953 1.00 46.03 116 PRO A O 1
ATOM 861 N N . TRP A 1 117 ? -24.758 -16.758 10.374 1.00 23.84 117 TRP A N 1
ATOM 862 C CA . TRP A 1 117 ? -24.626 -16.651 11.841 1.00 23.84 117 TRP A CA 1
ATOM 863 C C . TRP A 1 117 ? -23.247 -16.662 12.537 1.00 23.84 117 TRP A C 1
ATOM 865 O O . TRP A 1 117 ? -22.526 -17.649 12.606 1.00 23.84 117 TRP A O 1
ATOM 875 N N . ARG A 1 118 ? -23.075 -15.515 13.220 1.00 23.92 118 ARG A N 1
ATOM 876 C CA . ARG A 1 118 ? -22.277 -15.122 14.393 1.00 23.92 118 ARG A CA 1
ATOM 877 C C . ARG A 1 118 ? -20.790 -14.801 14.207 1.00 23.92 118 ARG A C 1
ATOM 879 O O . ARG A 1 118 ? -19.966 -15.597 13.781 1.00 23.92 118 ARG A O 1
ATOM 886 N N . HIS A 1 119 ? -20.492 -13.555 14.581 1.00 30.09 119 HIS A N 1
ATOM 887 C CA . HIS A 1 119 ? -19.187 -12.915 14.630 1.00 30.09 119 HIS A CA 1
ATOM 888 C C . HIS A 1 119 ? -18.127 -13.811 15.268 1.00 30.09 119 HIS A C 1
ATOM 890 O O . HIS A 1 119 ? -18.322 -14.266 16.391 1.00 30.09 119 HIS A O 1
ATOM 896 N N . SER A 1 120 ? -16.983 -13.966 14.594 1.00 34.03 120 SER A N 1
ATOM 897 C CA . SER A 1 120 ? -15.647 -13.890 15.204 1.00 34.03 120 SER A CA 1
ATOM 898 C C . SER A 1 120 ? -14.584 -14.426 14.239 1.00 34.03 120 SER A C 1
ATOM 900 O O . SER A 1 120 ? -14.483 -15.627 14.006 1.00 34.03 120 SER A O 1
ATOM 902 N N . ARG A 1 121 ? -13.741 -13.495 13.770 1.00 36.97 121 ARG A N 1
ATOM 903 C CA . ARG A 1 121 ? -12.399 -13.688 13.189 1.00 36.97 121 ARG A CA 1
ATOM 904 C C . ARG A 1 121 ? -12.355 -14.383 11.822 1.00 36.97 121 ARG A C 1
ATOM 906 O O . ARG A 1 121 ? -12.245 -15.601 11.705 1.00 36.97 121 ARG A O 1
ATOM 913 N N . ARG A 1 122 ? -12.332 -13.554 10.771 1.00 36.38 122 ARG A N 1
ATOM 914 C CA . ARG A 1 122 ? -11.913 -13.950 9.420 1.00 36.38 122 ARG A CA 1
ATOM 915 C C . ARG A 1 122 ? -10.457 -14.429 9.494 1.00 36.38 122 ARG A C 1
ATOM 917 O O . ARG A 1 122 ? -9.554 -13.633 9.724 1.00 36.38 122 ARG A O 1
ATOM 924 N N . ARG A 1 123 ? -10.227 -15.741 9.365 1.00 31.98 123 ARG A N 1
ATOM 925 C CA . ARG A 1 123 ? -8.883 -16.292 9.144 1.00 31.98 123 ARG A CA 1
ATOM 926 C C . ARG A 1 123 ? -8.500 -16.049 7.691 1.00 31.98 123 ARG A C 1
ATOM 928 O O . ARG A 1 123 ? -9.174 -16.548 6.793 1.00 31.98 123 ARG A O 1
ATOM 935 N N . CYS A 1 124 ? -7.379 -15.372 7.478 1.00 33.09 124 CYS A N 1
ATOM 936 C CA . CYS A 1 124 ? -6.613 -15.514 6.250 1.00 33.09 124 CYS A CA 1
ATOM 937 C C . CYS A 1 124 ? -6.029 -16.938 6.244 1.00 33.09 124 CYS A C 1
ATOM 939 O O . CYS A 1 124 ? -5.181 -17.265 7.074 1.00 33.09 124 CYS A O 1
ATOM 941 N N . ILE A 1 125 ? -6.545 -17.835 5.397 1.00 34.50 125 ILE A N 1
ATOM 942 C CA . ILE A 1 125 ? -5.939 -19.158 5.204 1.00 34.50 125 ILE A CA 1
ATOM 943 C C . ILE A 1 125 ? -5.011 -19.059 3.997 1.00 34.50 125 ILE A C 1
ATOM 945 O O . ILE A 1 125 ? -5.444 -19.196 2.855 1.00 34.50 125 ILE A O 1
ATOM 949 N N . TRP A 1 126 ? -3.723 -18.866 4.267 1.00 26.84 126 TRP A N 1
ATOM 950 C CA . TRP A 1 126 ? -2.657 -19.067 3.293 1.00 26.84 126 TRP A CA 1
ATOM 951 C C . TRP A 1 126 ? -2.596 -20.554 2.924 1.00 26.84 126 TRP A C 1
ATOM 953 O O . TRP A 1 126 ? -2.214 -21.385 3.749 1.00 26.84 126 TRP A O 1
ATOM 963 N N . ARG A 1 127 ? -2.967 -20.929 1.694 1.00 30.95 127 ARG A N 1
ATOM 964 C CA . ARG A 1 127 ? -2.652 -22.267 1.169 1.00 30.95 127 ARG A CA 1
ATOM 965 C C . ARG A 1 127 ? -1.485 -22.170 0.195 1.00 30.95 127 ARG A C 1
ATOM 967 O O . ARG A 1 127 ? -1.653 -21.737 -0.939 1.00 30.95 127 ARG A O 1
ATO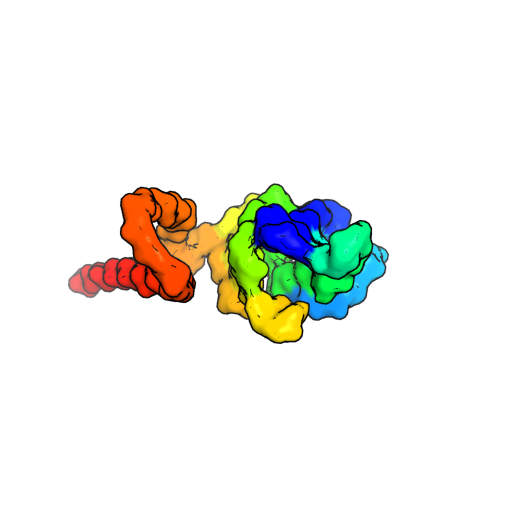M 974 N N . ARG A 1 128 ? -0.312 -22.640 0.636 1.00 29.11 128 ARG A N 1
ATOM 975 C CA . ARG A 1 128 ? 0.762 -23.098 -0.258 1.00 29.11 128 ARG A CA 1
ATOM 976 C C . ARG A 1 128 ? 0.183 -24.173 -1.183 1.00 29.11 128 ARG A C 1
ATOM 978 O O . ARG A 1 128 ? -0.265 -25.207 -0.696 1.00 29.11 128 ARG A O 1
ATOM 985 N N . GLN A 1 129 ? 0.260 -23.989 -2.496 1.00 26.95 129 GLN A N 1
ATOM 986 C CA . GLN A 1 129 ? 0.436 -25.124 -3.400 1.00 26.95 129 GLN A CA 1
ATOM 987 C C . GLN A 1 129 ? 1.895 -25.121 -3.850 1.00 26.95 129 GLN A C 1
ATOM 989 O O . GLN A 1 129 ? 2.250 -24.546 -4.871 1.00 26.95 129 GLN A O 1
ATOM 994 N N . CYS A 1 130 ? 2.763 -25.752 -3.058 1.00 24.52 130 CYS A N 1
ATOM 995 C CA . CYS A 1 130 ? 4.067 -26.162 -3.562 1.00 24.52 130 CYS A CA 1
ATOM 996 C C . CYS A 1 130 ? 3.827 -27.303 -4.560 1.00 24.52 130 CYS A C 1
ATOM 998 O O . CYS A 1 130 ? 3.489 -28.410 -4.148 1.00 24.52 130 CYS A O 1
ATOM 1000 N N . ARG A 1 131 ? 3.989 -27.060 -5.865 1.00 30.22 131 ARG A N 1
ATOM 1001 C CA . ARG A 1 131 ? 4.276 -28.150 -6.806 1.00 30.22 131 ARG A CA 1
ATOM 1002 C C . ARG A 1 131 ? 5.786 -28.321 -6.864 1.00 30.22 131 ARG A C 1
ATOM 1004 O O . ARG A 1 131 ? 6.473 -27.567 -7.538 1.00 30.22 131 ARG A O 1
ATOM 1011 N N . TYR A 1 132 ? 6.280 -29.320 -6.146 1.00 28.31 132 TYR A N 1
ATOM 1012 C CA . TYR A 1 132 ? 7.573 -29.920 -6.442 1.00 28.31 132 TYR A CA 1
ATOM 1013 C C . TYR A 1 132 ? 7.381 -30.809 -7.680 1.00 28.31 132 TYR A C 1
ATOM 1015 O O . TYR A 1 132 ? 6.462 -31.631 -7.709 1.00 28.31 132 TYR A O 1
ATOM 1023 N N . ARG A 1 133 ? 8.210 -30.653 -8.715 1.00 30.47 133 ARG A N 1
ATOM 1024 C CA . ARG A 1 133 ? 8.413 -31.704 -9.719 1.00 30.47 133 ARG A CA 1
ATOM 1025 C C . ARG A 1 133 ? 9.908 -31.951 -9.843 1.00 30.47 133 ARG A C 1
ATOM 1027 O O . ARG A 1 133 ? 10.645 -31.090 -10.305 1.00 30.47 133 ARG A O 1
ATOM 1034 N N . HIS A 1 134 ? 10.297 -33.134 -9.380 1.00 31.69 134 HIS A N 1
ATOM 1035 C CA . HIS A 1 134 ? 11.586 -33.761 -9.622 1.00 31.69 134 HIS A CA 1
ATOM 1036 C C . HIS A 1 134 ? 11.847 -33.845 -11.131 1.00 31.69 134 HIS A C 1
ATOM 1038 O O . HIS A 1 134 ? 10.955 -34.241 -11.885 1.00 31.69 134 HIS A O 1
ATOM 1044 N N . GLN A 1 135 ? 13.056 -33.485 -11.549 1.00 39.59 135 GLN A N 1
ATOM 1045 C CA . GLN A 1 135 ? 13.628 -33.942 -12.811 1.00 39.59 135 GLN A CA 1
ATOM 1046 C C . GLN A 1 135 ? 14.524 -35.137 -12.467 1.00 39.59 135 GLN A C 1
ATOM 1048 O O . GLN A 1 135 ? 15.293 -35.055 -11.507 1.00 39.59 135 GLN A O 1
ATOM 1053 N N . TRP A 1 136 ? 14.320 -36.246 -13.177 1.00 43.34 136 TRP A N 1
ATOM 1054 C CA . TRP A 1 136 ? 15.271 -37.354 -13.254 1.00 43.34 136 TRP A CA 1
ATOM 1055 C C . TRP A 1 136 ? 16.347 -36.996 -14.271 1.00 43.34 136 TRP A C 1
ATOM 1057 O O . TRP A 1 136 ? 15.965 -36.378 -15.293 1.00 43.34 136 TRP A O 1
#

Secondary structure (DSSP, 8-state):
-BTTEEEEEETT------SBS---S--S-TT--EEEEEEEETTEEEEEEEE--SSTTS-TTTTSEEEEETTEEEEE-TTSEEEEEEEETTEEEEEEEEETTTS---------PPP---------------------

Radius of gyration: 17.1 Å; chains: 1; bounding box: 41×54×30 Å

Foldseek 3Di:
DEDQKDKAKDQQQQDPDAAKPDDSDRPGRGRQIWIWMWGDDPHDIDTLIIGGHNDSVQRRSWQPDWDDDDFWIWIHHPQQKIWIWGDDPSDIDTPDIDHPPPPDDDDDDDDPDDDDDDDDDDDPDDDDPDDDDDDD

Sequence (136 aa):
MDGDTIAIGAEDEDSASTGINGSEIGTGAPSRGAVYVFTRSGNTWSQQAYVKASNSAANSSFGVSLSLDSNTLAVGTDSASTCIFTRSGGLWTQEALYREGQYGTWRFIWHQRGAPWRHSRRRCIWRRQCRYRHQW

pLDDT: mean 73.8, std 24.45, range [23.84, 96.62]